Protein AF-K0SC75-F1 (afdb_monomer)

Secondary structure (DSSP, 8-state):
-PPPPPP---S--TTHHHHHTT--PPPEEEEES-HHHHHHHTTSS--SS-TTTHHHHHHHHHHHHTTSEEEEE--GGG-TTHHHHS---HHHHHHHHHHHS--HHHHHHHHHHHHHHHHHHHHHHHHHHHHHHHHH-

Solvent-accessible surface area (backbone atoms only — not comparable to full-atom values): 8507 Å² total; per-residue (Å²): 135,81,76,80,74,82,70,89,72,75,96,81,56,96,50,54,72,37,42,77,70,72,49,76,75,73,51,45,80,41,79,39,52,51,60,67,61,45,24,47,53,67,69,74,39,83,84,89,84,52,90,89,53,48,69,63,47,50,50,52,32,51,39,36,75,67,53,50,39,40,83,41,71,46,73,53,95,76,42,71,69,54,67,78,76,50,92,74,58,74,68,54,51,64,69,52,41,66,82,80,44,78,56,66,71,59,51,51,52,53,50,53,53,52,49,53,54,48,53,53,52,50,52,51,52,51,52,53,51,52,55,52,50,67,75,76,107

Organism: Thalassiosira oceanica (NCBI:txid159749)

Nearest PDB structures (foldseek):
  3aly-assembly1_A  TM=7.746E-01  e=1.307E-01  Sulfurisphaera tokodaii str. 7
  2ehg-assembly1_A  TM=7.796E-01  e=2.241E-01  Sulfurisphaera tokodaii str. 7

Structure (mmCIF, N/CA/C/O backbone):
data_AF-K0SC75-F1
#
_entry.id   AF-K0SC75-F1
#
loop_
_atom_site.group_PDB
_atom_site.id
_atom_site.type_symbol
_atom_site.label_atom_id
_atom_site.label_alt_id
_atom_site.label_comp_id
_atom_site.label_asym_id
_atom_site.label_entity_id
_atom_site.label_seq_id
_atom_site.pdbx_PDB_ins_code
_atom_site.Cartn_x
_atom_site.Cartn_y
_atom_site.Cartn_z
_atom_site.occupancy
_atom_site.B_iso_or_equiv
_atom_site.auth_seq_id
_atom_site.auth_comp_id
_atom_site.auth_asym_id
_atom_site.auth_atom_id
_atom_site.pdbx_PDB_model_num
ATOM 1 N N . LEU A 1 1 ? -30.524 31.871 -0.789 1.00 44.69 1 LEU A N 1
ATOM 2 C CA . LEU A 1 1 ? -29.794 30.981 0.143 1.00 44.69 1 LEU A CA 1
ATOM 3 C C . LEU A 1 1 ? -28.575 30.439 -0.595 1.00 44.69 1 LEU A C 1
ATOM 5 O O . LEU A 1 1 ? -28.658 29.404 -1.239 1.00 44.69 1 LEU A O 1
ATOM 9 N N . GLN A 1 2 ? -27.489 31.212 -0.611 1.00 41.38 2 GLN A N 1
ATOM 10 C CA . GLN A 1 2 ? -26.232 30.803 -1.236 1.00 41.38 2 GLN A CA 1
ATOM 11 C C . GLN A 1 2 ? -25.581 29.767 -0.312 1.00 41.38 2 GLN A C 1
ATOM 13 O O . GLN A 1 2 ? -25.395 30.050 0.872 1.00 41.38 2 GLN A O 1
ATOM 18 N N . ALA A 1 3 ? -25.279 28.571 -0.817 1.00 44.94 3 ALA A N 1
ATOM 19 C CA . ALA A 1 3 ? -24.483 27.604 -0.068 1.00 44.94 3 ALA A CA 1
ATOM 20 C C . ALA A 1 3 ? -23.133 28.247 0.309 1.00 44.94 3 ALA A C 1
ATOM 22 O O . ALA A 1 3 ? -22.559 28.957 -0.526 1.00 44.94 3 ALA A O 1
ATOM 23 N N . PRO A 1 4 ? -22.625 28.047 1.538 1.00 50.59 4 PRO A N 1
ATOM 24 C CA . PRO A 1 4 ? -21.339 28.604 1.926 1.00 50.59 4 PRO A CA 1
ATOM 25 C C . PRO A 1 4 ? -20.249 28.039 1.012 1.00 50.59 4 PRO A C 1
ATOM 27 O O . PRO A 1 4 ? -20.160 26.828 0.797 1.00 50.59 4 PRO A O 1
ATOM 30 N N . SER A 1 5 ? -19.434 28.938 0.460 1.00 53.16 5 SER A N 1
ATOM 31 C CA . SER A 1 5 ? -18.228 28.599 -0.290 1.00 53.16 5 SER A CA 1
ATOM 32 C C . SER A 1 5 ? -17.376 27.619 0.521 1.00 53.16 5 SER A C 1
ATOM 34 O O . SER A 1 5 ? -17.189 27.863 1.720 1.00 53.16 5 SER A O 1
ATOM 36 N N . PRO A 1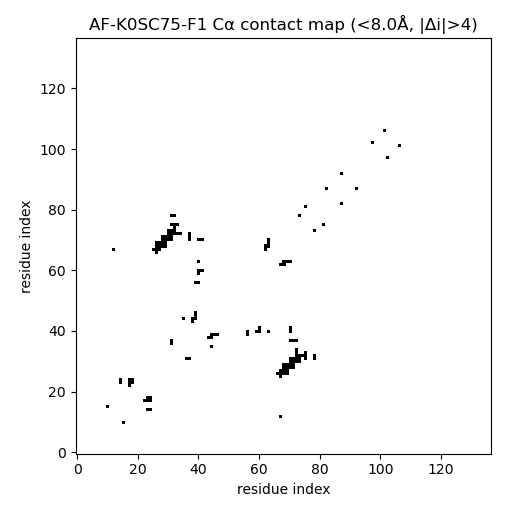 6 ? -16.839 26.544 -0.084 1.00 49.50 6 PRO A N 1
ATOM 37 C CA . PRO A 1 6 ? -15.968 25.630 0.635 1.00 49.50 6 PRO A CA 1
ATOM 38 C C . PRO A 1 6 ? -14.784 26.420 1.196 1.00 49.50 6 PRO A C 1
ATOM 40 O O . PRO A 1 6 ? -14.090 27.134 0.471 1.00 49.50 6 PRO A O 1
ATOM 43 N N . SER A 1 7 ? -14.607 26.322 2.511 1.00 51.72 7 SER A N 1
ATOM 44 C CA . SER A 1 7 ? -13.481 26.888 3.244 1.00 51.72 7 SER A CA 1
ATOM 45 C C . SER A 1 7 ? -12.152 26.467 2.601 1.00 51.72 7 SER A C 1
ATOM 47 O O . SER A 1 7 ? -12.074 25.383 2.012 1.00 51.72 7 SER A O 1
ATOM 49 N N . PRO A 1 8 ? -11.096 27.299 2.692 1.00 46.75 8 PRO A N 1
ATOM 50 C CA . PRO A 1 8 ? -9.801 26.991 2.104 1.00 46.75 8 PRO A CA 1
ATOM 51 C C . PRO A 1 8 ? -9.235 25.756 2.804 1.00 46.75 8 PRO A C 1
ATOM 53 O O . PRO A 1 8 ? -8.707 25.820 3.912 1.00 46.75 8 PRO A O 1
ATOM 56 N N . GLN A 1 9 ? -9.412 24.599 2.172 1.00 46.00 9 GLN A N 1
ATOM 57 C CA . GLN A 1 9 ? -8.918 23.336 2.688 1.00 46.00 9 GLN A CA 1
ATOM 58 C C . GLN A 1 9 ? -7.391 23.413 2.746 1.00 46.00 9 GLN A C 1
ATOM 60 O O . GLN A 1 9 ? -6.729 23.682 1.738 1.00 46.00 9 GLN A O 1
ATOM 65 N N . CYS A 1 10 ? -6.835 23.195 3.940 1.00 42.81 10 CYS A N 1
ATOM 66 C CA . CYS A 1 10 ? -5.399 23.159 4.181 1.00 42.81 10 CYS A CA 1
ATOM 67 C C . CYS A 1 10 ? -4.681 22.307 3.113 1.00 42.81 10 CYS A C 1
ATOM 69 O O . CYS A 1 10 ? -5.119 21.188 2.825 1.00 42.81 10 CYS A O 1
ATOM 71 N N . PRO A 1 11 ? -3.558 22.775 2.539 1.00 44.75 11 PRO A N 1
ATOM 72 C CA . PRO A 1 11 ? -2.829 22.064 1.497 1.00 44.75 11 PRO A CA 1
ATOM 73 C C . PRO A 1 11 ? -2.035 20.898 2.104 1.00 44.75 11 PRO A C 1
ATOM 75 O O . PRO A 1 11 ? -0.822 20.956 2.230 1.00 44.75 11 PRO A O 1
ATOM 78 N N . THR A 1 12 ? -2.701 19.822 2.513 1.00 45.88 12 THR A N 1
ATOM 79 C CA . THR A 1 12 ? -2.030 18.564 2.889 1.00 45.88 12 THR A CA 1
ATOM 80 C C . THR A 1 12 ? -2.776 17.374 2.305 1.00 45.88 12 THR A C 1
ATOM 82 O O . THR A 1 12 ? -3.240 16.474 3.012 1.00 45.88 12 THR A O 1
ATOM 85 N N . THR A 1 13 ? -2.880 17.372 0.979 1.00 50.59 13 THR A N 1
ATOM 86 C CA . THR A 1 13 ? -3.327 16.220 0.200 1.00 50.59 13 THR A CA 1
ATOM 87 C C . THR A 1 13 ? -2.162 15.794 -0.673 1.00 50.59 13 THR A C 1
ATOM 89 O O . THR A 1 13 ? -1.737 16.544 -1.548 1.00 50.59 13 THR A O 1
ATOM 92 N N . SER A 1 14 ? -1.648 14.588 -0.446 1.00 53.06 14 SER A N 1
ATOM 93 C CA . SER A 1 14 ? -0.564 13.971 -1.223 1.00 53.06 14 SER A CA 1
ATOM 94 C C . SER A 1 14 ? -0.870 13.851 -2.728 1.00 53.06 14 SER A C 1
ATOM 96 O O . SER A 1 14 ? 0.011 13.495 -3.498 1.00 53.06 14 SER A O 1
ATOM 98 N N . GLY A 1 15 ? -2.099 14.170 -3.149 1.00 59.06 15 GLY A N 1
ATOM 99 C CA . GLY A 1 15 ? -2.537 14.220 -4.541 1.00 59.06 15 GLY A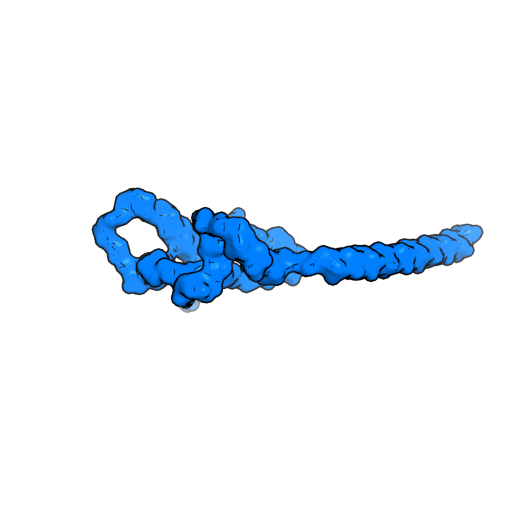 CA 1
ATOM 100 C C . GLY A 1 15 ? -2.423 15.582 -5.233 1.00 59.06 15 GLY A C 1
ATOM 101 O O . GLY A 1 15 ? -2.652 15.613 -6.433 1.00 59.06 15 GLY A O 1
ATOM 102 N N . LYS A 1 16 ? -2.058 16.688 -4.555 1.00 65.38 16 LYS A N 1
ATOM 103 C CA . LYS A 1 16 ? -1.996 18.014 -5.217 1.00 65.38 16 LYS A CA 1
ATOM 104 C C . LYS A 1 16 ? -1.020 18.043 -6.396 1.00 65.38 16 LYS A C 1
ATOM 106 O O . LYS A 1 16 ? -1.394 18.453 -7.484 1.00 65.38 16 LYS A O 1
ATOM 111 N N . ALA A 1 17 ? 0.183 17.502 -6.207 1.00 74.19 17 ALA A N 1
ATOM 112 C CA . ALA A 1 17 ? 1.175 17.414 -7.276 1.00 74.19 17 ALA A CA 1
ATOM 113 C C . ALA A 1 17 ? 0.703 16.532 -8.448 1.00 74.19 17 ALA A C 1
ATOM 115 O O . ALA A 1 17 ? 1.023 16.799 -9.596 1.00 74.19 17 ALA A O 1
ATOM 116 N N . LEU A 1 18 ? -0.073 15.477 -8.176 1.00 78.94 18 LEU A N 1
ATOM 117 C CA . LEU A 1 18 ? -0.610 14.608 -9.226 1.00 78.94 18 LEU A CA 1
ATOM 118 C C . LEU A 1 18 ? -1.789 15.258 -9.955 1.00 78.94 18 LEU A C 1
ATOM 120 O O . LEU A 1 18 ? -1.912 15.096 -11.162 1.00 78.94 18 LEU A O 1
ATOM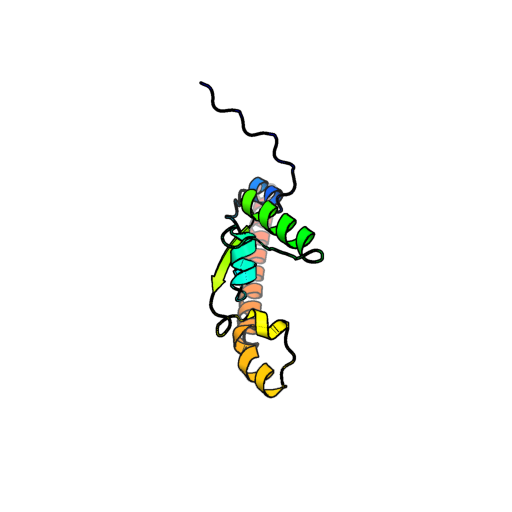 124 N N . GLU A 1 19 ? -2.622 16.022 -9.252 1.00 81.69 19 GLU A N 1
ATOM 125 C CA . GLU A 1 19 ? -3.715 16.799 -9.839 1.00 81.69 19 GLU A CA 1
ATOM 126 C C . GLU A 1 19 ? -3.185 17.907 -10.758 1.00 81.69 19 GLU A C 1
ATOM 128 O O . GLU A 1 19 ? -3.687 18.060 -11.870 1.00 81.69 19 GLU A O 1
ATOM 133 N N . GLU A 1 20 ? -2.109 18.588 -10.354 1.00 83.38 20 GLU A N 1
ATOM 134 C CA . GLU A 1 20 ? -1.378 19.553 -11.190 1.00 83.38 20 GLU A CA 1
ATOM 135 C C . GLU A 1 20 ? -0.795 18.905 -12.460 1.00 83.38 20 GLU A C 1
ATOM 137 O O . GLU A 1 20 ? -0.738 19.538 -13.511 1.00 83.38 20 GLU A O 1
ATOM 142 N N . LEU A 1 21 ? -0.429 17.620 -12.393 1.00 87.94 21 LEU A N 1
ATOM 143 C CA . LEU A 1 21 ? 0.017 16.814 -13.537 1.00 87.94 21 LEU A CA 1
ATOM 144 C C . LEU A 1 21 ? -1.143 16.168 -14.327 1.00 87.94 21 LEU A C 1
ATOM 146 O O . LEU A 1 21 ? -0.896 15.363 -15.223 1.00 87.94 21 LEU A O 1
ATOM 150 N N . GLY A 1 22 ? -2.405 16.488 -14.013 1.00 86.69 22 GLY A N 1
ATOM 151 C CA . GLY A 1 22 ? -3.589 15.961 -14.707 1.00 86.69 22 GLY A CA 1
ATOM 152 C C . GLY A 1 22 ? -4.029 14.554 -14.273 1.00 86.69 22 GLY A C 1
ATOM 153 O O . GLY A 1 22 ? -4.890 13.944 -14.907 1.00 86.69 22 GLY A O 1
ATOM 154 N N . HIS A 1 23 ? -3.477 14.024 -13.182 1.00 83.62 23 HIS A N 1
ATOM 155 C CA . HIS A 1 23 ? -3.766 12.695 -12.644 1.00 83.62 23 HIS A CA 1
ATOM 156 C C . HIS A 1 23 ? -4.541 12.776 -11.324 1.00 83.62 23 HIS A C 1
ATOM 158 O O . HIS A 1 23 ? -4.004 12.543 -10.239 1.00 83.62 23 HIS A O 1
ATOM 164 N N . LYS A 1 24 ? -5.844 13.066 -11.407 1.00 82.00 24 LYS A N 1
ATOM 165 C CA . LYS A 1 24 ? -6.727 13.079 -10.232 1.00 82.00 24 LYS A CA 1
ATOM 166 C C . LYS A 1 24 ? -6.912 11.662 -9.676 1.00 82.00 24 LYS A C 1
ATOM 168 O O . LYS A 1 24 ? -7.569 10.828 -10.298 1.00 82.00 24 LYS A O 1
ATOM 173 N N . GLN A 1 25 ? -6.345 11.384 -8.503 1.00 83.69 25 GLN A N 1
ATOM 174 C CA . GLN A 1 25 ? -6.520 10.090 -7.839 1.00 83.69 25 GLN A CA 1
ATOM 175 C C . GLN A 1 25 ? -7.808 10.056 -7.001 1.00 83.69 25 GLN A C 1
ATOM 177 O O . GLN A 1 25 ? -8.099 11.025 -6.296 1.00 83.69 25 GLN A O 1
ATOM 182 N N . PRO A 1 26 ? -8.581 8.954 -7.049 1.00 87.50 26 PRO A N 1
ATOM 183 C CA . PRO A 1 26 ? -9.699 8.749 -6.134 1.00 87.50 26 PRO A CA 1
ATOM 184 C C . PRO A 1 26 ? -9.195 8.502 -4.698 1.00 87.50 26 PRO A C 1
ATOM 186 O O . PRO A 1 26 ? -8.017 8.181 -4.514 1.00 87.50 26 PRO A O 1
ATOM 189 N N . PRO A 1 27 ? -10.078 8.581 -3.683 1.00 88.31 27 PRO A N 1
ATOM 190 C CA . PRO A 1 27 ? -9.731 8.237 -2.308 1.00 88.31 27 PRO A CA 1
ATOM 191 C C . PRO A 1 27 ? -9.112 6.839 -2.235 1.00 88.31 27 PRO A C 1
ATOM 193 O O . PRO A 1 27 ? -9.697 5.865 -2.725 1.00 88.31 27 PRO A O 1
ATOM 196 N N . THR A 1 28 ? -7.942 6.724 -1.611 1.00 90.56 28 THR A N 1
ATOM 197 C CA . THR A 1 28 ? -7.200 5.462 -1.578 1.00 90.56 28 THR A CA 1
ATOM 198 C C . THR A 1 28 ? -7.960 4.432 -0.739 1.00 90.56 28 THR A C 1
ATOM 200 O O . THR A 1 28 ? -8.224 4.686 0.443 1.00 90.56 28 THR A O 1
ATOM 203 N N . PRO A 1 29 ? -8.312 3.261 -1.297 1.00 92.69 29 PRO A N 1
ATOM 204 C CA . PRO A 1 29 ? -8.963 2.208 -0.536 1.00 92.69 29 PRO A CA 1
ATOM 205 C C . PRO A 1 29 ? -7.965 1.558 0.432 1.00 92.69 29 PRO A C 1
ATOM 207 O O . PRO A 1 29 ? -6.907 1.085 0.025 1.00 92.69 29 PRO A O 1
ATOM 210 N N . ILE A 1 30 ? -8.317 1.501 1.715 1.00 91.94 30 ILE A N 1
ATOM 211 C CA . ILE A 1 30 ? -7.572 0.793 2.760 1.00 91.94 30 ILE A CA 1
ATOM 212 C C . ILE A 1 30 ? -8.454 -0.323 3.305 1.00 91.94 30 ILE A C 1
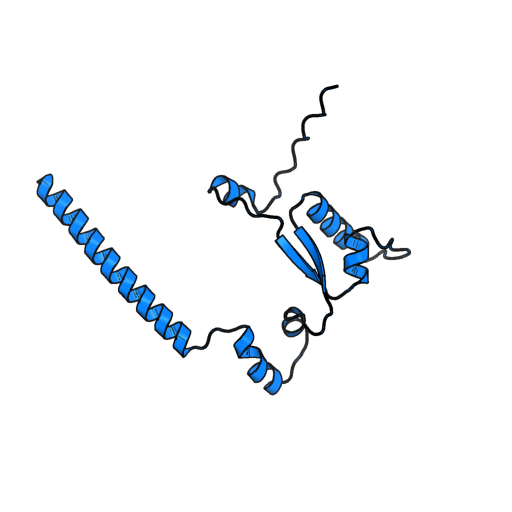ATOM 214 O O . ILE A 1 30 ? -9.609 -0.096 3.664 1.00 91.94 30 ILE A O 1
ATOM 218 N N . GLN A 1 31 ? -7.899 -1.528 3.393 1.00 92.38 31 GLN A N 1
ATOM 219 C CA . GLN A 1 31 ? -8.572 -2.684 3.973 1.00 92.38 31 GLN A CA 1
ATOM 220 C C . GLN A 1 31 ? -7.989 -3.001 5.349 1.00 92.38 31 GLN A C 1
ATOM 222 O O . GLN A 1 31 ? -6.775 -2.955 5.542 1.00 92.38 31 GLN A O 1
ATOM 227 N N . THR A 1 32 ? -8.857 -3.325 6.304 1.00 91.44 32 THR A N 1
ATOM 228 C CA . THR A 1 32 ? -8.468 -3.817 7.629 1.00 91.44 32 THR A CA 1
ATOM 229 C C . THR A 1 32 ? -9.301 -5.034 8.002 1.00 91.44 32 THR A C 1
ATOM 231 O O . THR A 1 32 ? -10.474 -5.139 7.641 1.00 91.44 32 THR A O 1
ATOM 234 N N . ASP A 1 33 ? -8.689 -5.953 8.734 1.00 91.81 33 ASP A N 1
ATOM 235 C CA . ASP A 1 33 ? -9.341 -7.127 9.302 1.00 91.81 33 ASP A CA 1
ATOM 236 C C . ASP A 1 33 ? -9.918 -6.898 10.698 1.00 91.81 33 ASP A C 1
ATOM 238 O O . ASP A 1 33 ? -10.802 -7.634 11.142 1.00 91.81 33 ASP A O 1
ATOM 242 N N . ASN A 1 34 ? -9.495 -5.829 11.365 1.00 90.00 34 ASN A N 1
ATOM 243 C CA . ASN A 1 34 ? -9.997 -5.455 12.672 1.00 90.00 34 ASN A CA 1
ATOM 244 C C . ASN A 1 34 ? -11.331 -4.701 12.540 1.00 90.00 34 ASN A C 1
ATOM 246 O O . ASN A 1 34 ? -11.373 -3.508 12.223 1.00 90.00 34 ASN A O 1
ATOM 250 N N . SER A 1 35 ? -12.432 -5.405 12.811 1.00 90.88 35 SER A N 1
ATOM 251 C CA . SER A 1 35 ? -13.796 -4.863 12.757 1.00 90.88 35 SER A CA 1
ATOM 252 C C . SER A 1 35 ? -14.006 -3.697 13.721 1.00 90.88 35 SER A C 1
ATOM 254 O O . SER A 1 35 ? -14.654 -2.716 13.361 1.00 90.88 35 SER A O 1
ATOM 256 N N . THR A 1 36 ? -13.402 -3.747 14.909 1.00 89.00 36 THR A N 1
ATOM 257 C CA . THR A 1 36 ? -13.464 -2.661 15.894 1.00 89.00 36 THR A CA 1
ATOM 258 C C . THR A 1 36 ? -12.759 -1.411 15.378 1.00 89.00 36 THR A C 1
ATOM 260 O O . THR A 1 36 ? -13.321 -0.320 15.446 1.00 89.00 36 THR A O 1
ATOM 263 N N . ALA A 1 37 ? -11.560 -1.551 14.804 1.00 88.75 37 ALA A N 1
ATOM 264 C CA . ALA A 1 37 ? -10.835 -0.421 14.220 1.00 88.75 37 ALA A CA 1
ATOM 265 C C . ALA A 1 37 ? -11.617 0.203 13.053 1.00 88.75 37 ALA A C 1
ATOM 267 O O . ALA A 1 37 ? -11.767 1.426 12.996 1.00 88.75 37 ALA A O 1
ATOM 268 N N . ALA A 1 38 ? -12.183 -0.627 12.171 1.00 92.00 38 ALA A N 1
ATOM 269 C CA . ALA A 1 38 ? -13.056 -0.161 11.098 1.00 92.00 38 ALA A CA 1
ATOM 270 C C . ALA A 1 38 ? -14.292 0.574 11.646 1.00 92.00 38 ALA A C 1
ATOM 272 O O . ALA A 1 38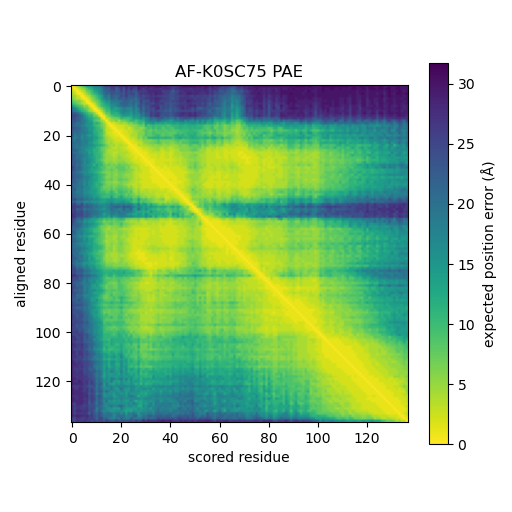 ? -14.632 1.651 11.159 1.00 92.00 38 ALA A O 1
ATOM 273 N N . GLY A 1 39 ? -14.932 0.036 12.688 1.00 90.88 39 GLY A N 1
ATOM 274 C CA . GLY A 1 39 ? -16.094 0.640 13.341 1.00 90.88 39 GLY A CA 1
ATOM 275 C C . GLY A 1 39 ? -15.787 1.985 14.001 1.00 90.88 39 GLY A C 1
ATOM 276 O O . GLY A 1 39 ? -16.579 2.919 13.872 1.00 90.88 39 GLY A O 1
ATOM 277 N N . ILE A 1 40 ? -14.623 2.124 14.641 1.00 89.00 40 ILE A N 1
ATOM 278 C CA . ILE A 1 40 ? -14.174 3.386 15.248 1.00 89.00 40 ILE A CA 1
ATOM 279 C C . ILE A 1 40 ? -13.930 4.446 14.166 1.00 89.00 40 ILE A C 1
ATOM 281 O O . ILE A 1 40 ? -14.397 5.579 14.309 1.00 89.00 40 ILE A O 1
ATOM 285 N N . ILE A 1 41 ? -13.241 4.100 13.073 1.00 90.12 41 ILE A N 1
ATOM 286 C CA . ILE A 1 41 ? -12.955 5.032 11.964 1.00 90.12 41 ILE A CA 1
ATOM 287 C C . ILE A 1 41 ? -14.241 5.413 11.213 1.00 90.12 41 ILE A C 1
ATOM 289 O O . ILE A 1 41 ? -14.389 6.546 10.755 1.00 90.12 41 ILE A O 1
ATOM 293 N N . ASN A 1 42 ? -15.196 4.486 11.109 1.00 90.06 42 ASN A N 1
ATOM 294 C CA . ASN A 1 42 ? -16.478 4.706 10.444 1.00 90.06 42 ASN A CA 1
ATOM 295 C C . ASN A 1 42 ? -17.553 5.343 11.336 1.00 90.06 42 ASN A C 1
ATOM 297 O O . ASN A 1 42 ? -18.670 5.527 10.864 1.00 90.06 42 ASN A O 1
ATOM 301 N N . ASN A 1 43 ? -17.227 5.704 12.582 1.00 87.06 43 ASN A N 1
ATOM 302 C CA . ASN A 1 43 ? -18.171 6.217 13.584 1.00 87.06 43 ASN A CA 1
ATOM 303 C C . ASN A 1 43 ? -19.369 5.281 13.848 1.00 87.06 43 ASN A C 1
ATOM 305 O O . ASN A 1 43 ? -20.406 5.719 14.333 1.00 87.06 43 ASN A O 1
ATOM 309 N N . THR A 1 44 ? -19.224 3.987 13.555 1.00 88.19 44 THR A N 1
ATOM 310 C CA . THR A 1 44 ? -20.221 2.948 13.860 1.00 88.19 44 THR A CA 1
ATOM 311 C C . THR A 1 44 ? -20.106 2.483 15.311 1.00 88.19 44 THR A C 1
ATOM 313 O O . THR A 1 44 ? -21.095 2.096 15.922 1.00 88.19 44 THR A O 1
ATOM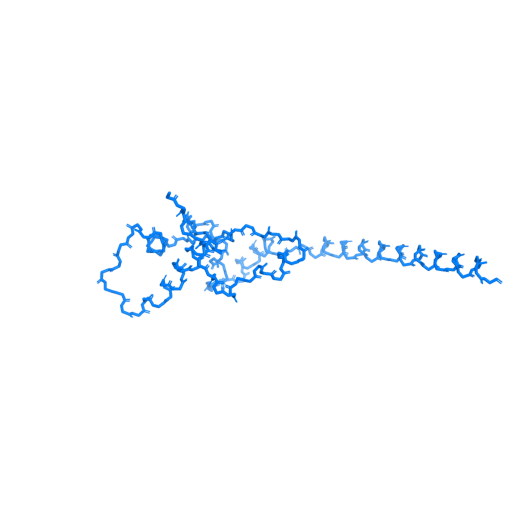 316 N N . VAL A 1 45 ? -18.893 2.531 15.872 1.00 86.62 45 VAL A N 1
ATOM 317 C CA . VAL A 1 45 ? -18.594 2.126 17.250 1.00 86.62 45 VAL A CA 1
ATOM 318 C C . VAL A 1 45 ? -17.971 3.306 17.987 1.00 86.62 45 VAL A C 1
ATOM 320 O O . VAL A 1 45 ? -16.947 3.842 17.557 1.00 86.62 45 VAL A O 1
ATOM 323 N N . GLN A 1 46 ? -18.571 3.706 19.111 1.00 82.56 46 GLN A N 1
ATOM 324 C CA . GLN A 1 46 ? -17.987 4.715 19.991 1.00 82.56 46 GLN A CA 1
ATOM 325 C C . GLN A 1 46 ? -17.013 4.062 20.986 1.00 82.56 46 GLN A C 1
ATOM 327 O O . GLN A 1 46 ? -17.411 3.159 21.725 1.00 82.56 46 GLN A O 1
ATOM 332 N N . PRO A 1 47 ? -15.739 4.489 21.034 1.00 80.12 47 PRO A N 1
ATOM 333 C CA . PRO A 1 47 ? -14.795 3.976 22.016 1.00 80.12 47 PRO A CA 1
ATOM 334 C C . PRO A 1 47 ? -15.113 4.528 23.415 1.00 80.12 47 PRO A C 1
ATOM 336 O O . PRO A 1 47 ? -15.237 5.735 23.595 1.00 80.12 47 PRO A O 1
ATOM 339 N N . LYS A 1 48 ? -15.229 3.648 24.420 1.00 77.50 48 LYS A N 1
ATOM 340 C CA . LYS A 1 48 ? -15.613 4.031 25.795 1.00 77.50 48 LYS A CA 1
ATOM 341 C C . LYS A 1 48 ? -14.424 4.441 26.6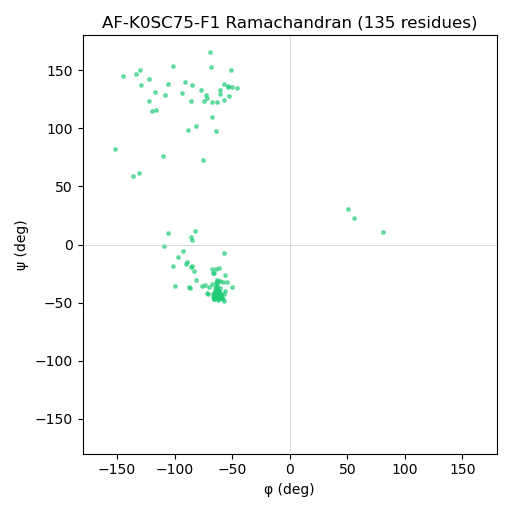79 1.00 77.50 48 LYS A C 1
ATOM 343 O O . LYS A 1 48 ? -14.565 5.339 27.498 1.00 77.50 48 LYS A O 1
ATOM 348 N N . GLN A 1 49 ? -13.261 3.796 26.530 1.00 69.00 49 GLN A N 1
ATOM 349 C CA . GLN A 1 49 ? -12.043 4.078 27.313 1.00 69.00 49 GLN A CA 1
ATOM 350 C C . GLN A 1 49 ? -10.769 3.732 26.523 1.00 69.00 49 GLN A C 1
ATOM 352 O O . GLN A 1 49 ? -10.185 2.666 26.692 1.00 69.00 49 GLN A O 1
ATOM 357 N N . THR A 1 50 ? -10.308 4.627 25.647 1.00 64.69 50 THR A N 1
ATOM 358 C CA . THR A 1 50 ? -9.106 4.385 24.824 1.00 64.69 50 THR A CA 1
ATOM 359 C C . THR A 1 50 ? -8.129 5.561 24.864 1.00 64.69 50 THR A C 1
ATOM 361 O O . THR A 1 50 ? -7.818 6.161 23.838 1.00 64.69 50 THR A O 1
ATOM 364 N N . LYS A 1 51 ? -7.605 5.878 26.057 1.00 65.06 51 LYS A N 1
ATOM 365 C CA . LYS A 1 51 ? -6.718 7.036 26.302 1.00 65.06 51 LYS A CA 1
ATOM 366 C C . LYS A 1 51 ? -5.439 7.040 25.441 1.00 65.06 51 LYS A C 1
ATOM 368 O O . LYS A 1 51 ? -4.971 8.099 25.052 1.00 65.06 51 LYS A O 1
ATOM 373 N N . ALA A 1 52 ? -4.898 5.866 25.097 1.00 63.72 52 ALA A N 1
ATOM 374 C CA . ALA A 1 52 ? -3.698 5.730 24.256 1.00 63.72 52 ALA A CA 1
ATOM 375 C C . ALA A 1 52 ? -3.986 5.647 22.741 1.00 63.72 52 ALA A C 1
ATOM 377 O O . ALA A 1 52 ? -3.083 5.776 21.917 1.00 63.72 52 ALA A O 1
ATOM 378 N N . MET A 1 53 ? -5.238 5.394 22.362 1.00 62.62 53 MET A N 1
ATOM 379 C CA . MET A 1 53 ? -5.639 5.095 20.982 1.00 62.62 53 MET A CA 1
ATOM 380 C C . MET A 1 53 ? -6.179 6.342 20.258 1.00 62.62 53 MET A C 1
ATOM 382 O O . MET A 1 53 ? -6.322 6.343 19.036 1.00 62.62 53 MET A O 1
ATOM 386 N N . ASP A 1 54 ? -6.422 7.418 21.008 1.00 68.19 54 ASP A N 1
ATOM 387 C CA . ASP A 1 54 ? -7.255 8.535 20.580 1.00 68.19 54 ASP A CA 1
ATOM 388 C C . ASP A 1 54 ? -6.668 9.329 19.403 1.00 68.19 54 ASP A C 1
ATOM 390 O O . ASP A 1 54 ? -7.336 9.541 18.392 1.00 68.19 54 ASP A O 1
ATOM 394 N N . MET A 1 55 ? -5.381 9.687 19.456 1.00 81.38 55 MET A N 1
ATOM 395 C CA . MET A 1 55 ? -4.763 10.543 18.431 1.00 81.38 55 MET A CA 1
ATOM 396 C C . MET A 1 55 ? -4.708 9.894 17.042 1.00 81.38 55 MET A C 1
ATOM 398 O O . MET A 1 55 ? -4.903 10.563 16.026 1.00 81.38 55 MET A O 1
ATOM 402 N N . ARG A 1 56 ? -4.458 8.580 16.977 1.00 84.50 56 ARG A N 1
ATOM 403 C CA . ARG A 1 56 ? -4.320 7.863 15.697 1.00 84.50 56 ARG A CA 1
ATOM 404 C C . ARG A 1 56 ? -5.669 7.725 15.002 1.00 84.50 56 ARG A C 1
ATOM 406 O O . ARG A 1 56 ? -5.758 7.943 13.797 1.00 84.50 56 ARG A O 1
ATOM 413 N N . PHE A 1 57 ? -6.724 7.410 15.753 1.00 83.81 57 PHE A N 1
ATOM 414 C CA . PHE A 1 57 ? -8.069 7.318 15.190 1.00 83.81 57 PHE A CA 1
ATOM 415 C C . PHE A 1 57 ? -8.629 8.676 14.789 1.00 83.81 57 PHE A C 1
ATOM 417 O O . PHE A 1 57 ? -9.265 8.760 13.742 1.00 83.81 57 PHE A O 1
ATOM 424 N N . HIS A 1 58 ? -8.349 9.737 15.549 1.00 86.00 58 HIS A N 1
ATOM 425 C CA . HIS A 1 58 ? -8.701 11.097 15.143 1.00 86.00 58 HIS A CA 1
ATOM 426 C C . HIS A 1 58 ? -8.046 11.483 13.814 1.00 86.00 58 HIS A C 1
ATOM 428 O O . HIS A 1 58 ? -8.740 11.938 12.909 1.00 86.00 58 HIS A O 1
ATOM 434 N N . TRP A 1 59 ? -6.749 11.205 13.640 1.00 89.50 59 TRP A N 1
ATOM 435 C CA . TRP A 1 59 ? -6.074 11.431 12.360 1.00 89.50 59 TRP A CA 1
ATOM 436 C C . TRP A 1 59 ? -6.693 10.603 11.225 1.00 89.50 59 TRP A C 1
ATOM 438 O O . TRP A 1 59 ? -6.962 11.139 10.156 1.00 89.50 59 TRP A O 1
ATOM 448 N N . LEU A 1 60 ? -6.974 9.312 11.445 1.00 90.25 60 LEU A N 1
ATOM 449 C CA . LEU A 1 60 ? -7.592 8.453 10.423 1.00 90.25 60 LEU A CA 1
ATOM 450 C C . LEU A 1 60 ? -8.999 8.931 10.035 1.00 90.25 60 LEU A C 1
ATOM 452 O O . LEU A 1 60 ? -9.339 8.932 8.851 1.00 90.25 60 LEU A O 1
ATOM 456 N N . ARG A 1 61 ? -9.800 9.376 11.009 1.00 88.81 61 ARG A N 1
ATOM 457 C CA . ARG A 1 61 ? -11.123 9.974 10.775 1.00 88.81 61 ARG A CA 1
ATOM 458 C C . ARG A 1 61 ? -11.025 11.261 9.971 1.00 88.81 61 ARG A C 1
ATOM 460 O O . ARG A 1 61 ? -11.788 11.439 9.032 1.00 88.81 61 ARG A O 1
ATOM 467 N N . ASP A 1 62 ? -10.072 12.121 10.300 1.00 90.06 62 ASP A N 1
ATOM 468 C CA . ASP A 1 62 ? -9.834 13.375 9.589 1.00 90.06 62 ASP A CA 1
ATOM 469 C C . ASP A 1 62 ? -9.393 13.119 8.132 1.00 90.06 62 ASP A C 1
ATOM 471 O O . ASP A 1 62 ? -9.920 13.714 7.195 1.00 90.06 62 ASP A O 1
ATOM 475 N N . ARG A 1 63 ? -8.526 12.124 7.891 1.00 90.19 63 ARG A N 1
ATOM 476 C CA . ARG A 1 63 ? -8.157 11.694 6.526 1.00 90.19 63 ARG A CA 1
ATOM 477 C C . ARG A 1 63 ? -9.331 11.111 5.742 1.00 90.19 63 ARG A C 1
ATOM 479 O O . ARG A 1 63 ? -9.405 11.316 4.530 1.00 90.19 63 ARG A O 1
ATOM 486 N N . LYS A 1 64 ? -10.235 10.398 6.418 1.00 88.88 64 LYS A N 1
ATOM 487 C CA . LYS A 1 64 ? -11.489 9.924 5.825 1.00 88.88 64 LYS A CA 1
ATOM 488 C C . LYS A 1 64 ? -12.419 11.092 5.485 1.00 88.88 64 LYS A C 1
ATOM 490 O O . LYS A 1 64 ? -12.968 11.112 4.395 1.00 88.88 64 LYS A O 1
ATOM 495 N N . LEU A 1 65 ? -12.581 12.053 6.395 1.00 88.69 65 LEU A N 1
ATOM 496 C CA . LEU A 1 65 ? -13.446 13.223 6.211 1.00 88.69 65 LEU A CA 1
ATOM 497 C C . LEU A 1 65 ? -12.964 14.120 5.065 1.00 88.69 65 LEU A C 1
ATOM 499 O O . LEU A 1 65 ? -13.770 14.727 4.372 1.00 88.69 65 LEU A O 1
ATOM 503 N N . ARG A 1 66 ? -11.648 14.169 4.850 1.00 88.81 66 ARG A N 1
ATOM 504 C CA . ARG A 1 66 ? -11.013 14.865 3.725 1.00 88.81 66 ARG A CA 1
ATOM 505 C C . ARG A 1 66 ? -10.999 14.055 2.422 1.00 88.81 66 ARG A C 1
ATOM 507 O O . ARG A 1 66 ? -10.256 14.417 1.515 1.00 88.81 66 ARG A O 1
ATOM 514 N N . ASP A 1 67 ? -11.745 12.949 2.348 1.00 85.81 67 ASP A N 1
ATOM 515 C CA . ASP A 1 67 ? -11.829 12.045 1.189 1.00 85.81 67 ASP A CA 1
ATOM 516 C C . ASP A 1 67 ? -10.460 11.594 0.649 1.00 85.81 67 ASP A C 1
ATOM 518 O O . ASP A 1 67 ? -10.281 11.311 -0.533 1.00 85.81 67 ASP A O 1
ATOM 522 N N . GLN A 1 68 ? -9.453 11.495 1.519 1.00 86.94 68 GLN A N 1
ATOM 523 C CA . GLN A 1 68 ? -8.128 11.016 1.119 1.00 86.94 68 GLN A CA 1
ATOM 524 C C . GLN A 1 68 ? -8.061 9.492 1.185 1.00 86.94 68 GLN A C 1
ATOM 526 O O . GLN A 1 68 ? -7.425 8.857 0.344 1.00 86.94 68 GLN A O 1
ATOM 531 N N . LEU A 1 69 ? -8.717 8.905 2.190 1.00 91.19 69 LEU A N 1
ATOM 532 C CA . LEU A 1 69 ? -8.675 7.478 2.494 1.00 91.19 69 LEU A CA 1
ATOM 533 C C . LEU A 1 69 ? -10.089 6.917 2.649 1.00 91.19 69 LEU A C 1
ATOM 535 O O . LEU A 1 69 ? -10.928 7.506 3.333 1.00 91.19 69 LEU A O 1
ATOM 539 N N . ARG A 1 70 ? -10.336 5.732 2.083 1.00 91.69 70 ARG A N 1
ATOM 540 C CA . ARG A 1 70 ? -11.601 5.004 2.227 1.00 91.69 70 ARG A CA 1
ATOM 541 C C . ARG A 1 70 ? -11.369 3.652 2.885 1.00 91.69 70 ARG A C 1
ATOM 543 O O . ARG A 1 70 ? -10.731 2.780 2.310 1.00 91.69 70 ARG A O 1
ATOM 550 N N . PHE A 1 71 ? -11.909 3.478 4.086 1.00 92.81 71 PHE A N 1
ATOM 551 C CA . PHE A 1 71 ? -11.677 2.291 4.906 1.00 92.81 71 PHE A CA 1
ATOM 552 C C . PHE A 1 71 ? -12.754 1.227 4.689 1.00 92.81 71 PHE A C 1
ATOM 554 O O . PHE A 1 71 ? -13.948 1.513 4.795 1.00 92.81 71 PHE A O 1
ATOM 561 N N . TYR A 1 72 ? -12.320 -0.007 4.450 1.00 92.12 72 TYR A N 1
ATOM 562 C CA . TYR A 1 72 ? -13.168 -1.187 4.321 1.00 92.12 72 TYR A CA 1
ATOM 563 C C . TYR A 1 72 ? -12.760 -2.244 5.335 1.00 92.12 72 TYR A C 1
ATOM 565 O O . TYR A 1 72 ? -11.572 -2.458 5.584 1.00 92.12 72 TYR A O 1
ATOM 573 N N . TRP A 1 73 ? -13.753 -2.939 5.874 1.00 93.56 73 TRP A N 1
ATOM 574 C CA . TRP A 1 73 ? -13.511 -4.144 6.648 1.00 93.56 73 TRP A CA 1
ATOM 575 C C . TRP A 1 73 ? -13.549 -5.376 5.740 1.00 93.56 73 TRP A C 1
ATOM 577 O O . TRP A 1 73 ? -14.402 -5.470 4.855 1.00 93.56 73 TRP A O 1
ATOM 587 N N . ARG A 1 74 ? -12.638 -6.322 5.969 1.00 91.00 74 ARG A N 1
ATOM 588 C CA . ARG A 1 74 ? -12.623 -7.629 5.304 1.00 91.00 74 ARG A CA 1
ATOM 589 C C . ARG A 1 74 ? -12.135 -8.702 6.282 1.00 91.00 74 ARG A C 1
ATOM 591 O O . ARG A 1 74 ? -11.226 -8.415 7.044 1.00 91.00 74 ARG A O 1
ATOM 598 N N . PRO A 1 75 ? -12.641 -9.944 6.240 1.00 89.44 75 PRO A N 1
ATOM 599 C CA . PRO A 1 75 ? -12.090 -11.036 7.045 1.00 89.44 75 PRO A CA 1
ATOM 600 C C . PRO A 1 75 ? -10.571 -11.229 6.858 1.00 89.44 75 PRO A C 1
ATOM 602 O O . PRO A 1 75 ? -10.072 -11.236 5.729 1.00 89.44 75 PRO A O 1
ATOM 605 N N . GLY A 1 76 ? -9.850 -11.426 7.968 1.00 84.19 76 GLY A N 1
ATOM 606 C CA . GLY A 1 76 ? -8.380 -11.459 8.010 1.00 84.19 76 GLY A CA 1
ATOM 607 C C . GLY A 1 76 ? -7.716 -12.644 7.310 1.00 84.19 76 GLY A C 1
ATOM 608 O O . GLY A 1 76 ? -6.579 -12.521 6.872 1.00 84.19 76 GLY A O 1
ATOM 609 N N . THR A 1 77 ? -8.425 -13.757 7.097 1.00 83.19 77 THR A N 1
ATOM 610 C CA . THR A 1 77 ? -7.891 -14.945 6.396 1.00 83.19 77 THR A CA 1
ATOM 611 C C . THR A 1 77 ? -7.374 -14.628 4.992 1.00 83.19 77 THR A C 1
ATOM 613 O O . THR A 1 77 ? -6.502 -15.318 4.476 1.00 83.19 77 THR A O 1
ATOM 616 N N . LEU A 1 78 ? -7.910 -13.579 4.368 1.00 80.62 78 LEU A N 1
ATOM 617 C CA . LEU A 1 78 ? -7.551 -13.159 3.016 1.00 80.62 78 LEU A CA 1
ATOM 618 C C . LEU A 1 78 ? -6.671 -11.896 3.012 1.00 80.62 78 LEU A C 1
ATOM 620 O O . LEU A 1 78 ? -6.484 -11.278 1.961 1.00 80.62 78 LEU A O 1
ATOM 624 N N . ASN A 1 79 ? -6.185 -11.463 4.177 1.00 88.19 79 ASN A N 1
ATOM 625 C CA . ASN A 1 79 ? -5.383 -10.258 4.315 1.00 88.19 79 ASN A CA 1
ATOM 626 C C . ASN A 1 79 ? -3.894 -10.567 4.117 1.00 88.19 79 ASN A C 1
ATOM 628 O O . ASN A 1 79 ? -3.191 -10.959 5.044 1.00 88.19 79 ASN A O 1
ATOM 632 N N . TYR A 1 80 ? -3.391 -10.313 2.911 1.00 87.62 80 TYR A N 1
ATOM 633 C CA . TYR A 1 80 ? -1.971 -10.470 2.593 1.00 87.62 80 TYR A CA 1
ATOM 634 C C . TYR A 1 80 ? -1.047 -9.559 3.417 1.00 87.62 80 TYR A C 1
ATOM 636 O O . TYR A 1 80 ? 0.141 -9.852 3.533 1.00 87.62 80 TYR A O 1
ATOM 644 N N . ALA A 1 81 ? -1.557 -8.473 4.013 1.00 88.81 81 ALA A N 1
ATOM 645 C CA . ALA A 1 81 ? -0.742 -7.591 4.850 1.00 88.81 81 ALA A CA 1
ATOM 646 C C . ALA A 1 81 ? -0.261 -8.278 6.139 1.00 88.81 81 ALA A C 1
ATOM 648 O O . ALA A 1 81 ? 0.779 -7.904 6.677 1.00 88.81 81 ALA A O 1
ATOM 649 N N . ASP A 1 82 ? -0.980 -9.305 6.596 1.00 88.31 82 ASP A N 1
ATOM 650 C CA . ASP A 1 82 ? -0.640 -10.087 7.786 1.00 88.31 82 ASP A CA 1
ATOM 651 C C . ASP A 1 82 ? 0.697 -10.829 7.636 1.00 88.31 82 ASP A C 1
ATOM 653 O O . ASP A 1 82 ? 1.454 -10.983 8.593 1.00 88.31 82 ASP A O 1
ATOM 657 N N . TYR A 1 83 ? 1.040 -11.206 6.401 1.00 90.56 83 TYR A N 1
ATOM 658 C CA . TYR A 1 83 ? 2.308 -11.864 6.102 1.00 90.56 83 TYR A CA 1
ATOM 659 C C . TYR A 1 83 ? 3.528 -10.985 6.426 1.00 90.56 83 TYR A C 1
ATOM 661 O O . TYR A 1 83 ? 4.595 -11.486 6.771 1.00 90.56 83 TYR A O 1
ATOM 669 N N . 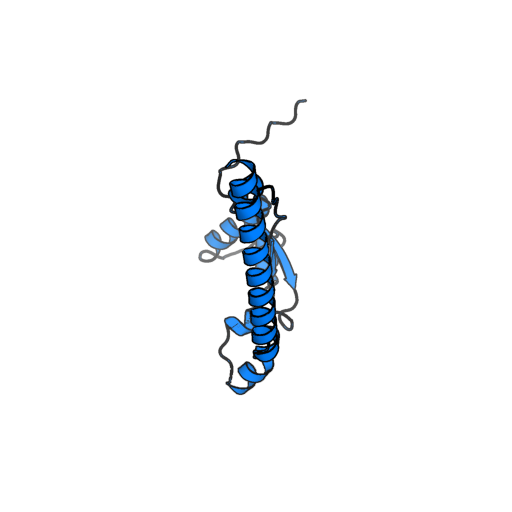MET A 1 84 ? 3.390 -9.661 6.308 1.00 89.06 84 MET A N 1
ATOM 670 C CA . MET A 1 84 ? 4.499 -8.726 6.533 1.00 89.06 84 MET A CA 1
ATOM 671 C C . MET A 1 84 ? 4.680 -8.366 8.011 1.00 89.06 84 MET A C 1
ATOM 673 O O . MET A 1 84 ? 5.732 -7.852 8.387 1.00 89.06 84 MET A O 1
ATOM 677 N N . THR A 1 85 ? 3.664 -8.592 8.845 1.00 90.06 85 THR A N 1
ATOM 678 C CA . THR A 1 85 ? 3.667 -8.204 10.264 1.00 90.06 85 THR A CA 1
ATOM 679 C C . THR A 1 85 ? 3.964 -9.371 11.200 1.00 90.06 85 THR A C 1
ATOM 681 O O . THR A 1 85 ? 4.350 -9.141 12.348 1.00 90.06 85 THR A O 1
ATOM 684 N N . LYS A 1 86 ? 3.807 -10.614 10.733 1.00 89.12 86 LYS A N 1
ATOM 685 C CA . LYS A 1 86 ? 4.034 -11.825 11.524 1.00 89.12 86 LYS A CA 1
ATOM 686 C C . LYS A 1 86 ? 5.375 -12.481 11.218 1.00 89.12 86 LYS A C 1
ATOM 688 O O . LYS A 1 86 ? 5.933 -12.382 10.129 1.00 89.12 86 LYS A O 1
ATOM 693 N N . HIS A 1 87 ? 5.887 -13.199 12.214 1.00 92.62 87 HIS A N 1
ATOM 694 C CA . HIS A 1 87 ? 7.003 -14.110 12.009 1.00 92.62 87 HIS A CA 1
ATOM 695 C C . HIS A 1 87 ? 6.505 -15.393 11.336 1.00 92.62 87 HIS A C 1
ATOM 697 O O . HIS A 1 87 ? 5.518 -15.986 11.775 1.00 92.62 87 HIS A O 1
ATOM 703 N N . HIS A 1 88 ? 7.210 -15.842 10.298 1.00 91.94 88 HIS A N 1
ATOM 704 C CA . HIS A 1 88 ? 6.860 -17.040 9.547 1.00 91.94 88 HIS A CA 1
ATOM 705 C C . HIS A 1 88 ? 8.062 -17.970 9.383 1.00 91.94 88 HIS A C 1
ATOM 707 O O . HIS A 1 88 ? 9.210 -17.541 9.306 1.00 91.94 88 HIS A O 1
ATOM 713 N N . ALA A 1 89 ? 7.786 -19.270 9.289 1.00 95.94 89 ALA A N 1
ATOM 714 C CA . ALA A 1 89 ? 8.815 -20.255 8.991 1.00 95.94 89 ALA A CA 1
ATOM 715 C C . ALA A 1 89 ? 9.333 -20.103 7.541 1.00 95.94 89 ALA A C 1
ATOM 717 O O . ALA A 1 89 ? 8.568 -19.718 6.648 1.00 95.94 89 ALA A O 1
ATOM 718 N N . PRO A 1 90 ? 10.589 -20.500 7.247 1.00 95.69 90 PRO A N 1
ATOM 719 C CA . PRO A 1 90 ? 11.153 -20.441 5.894 1.00 95.69 90 PRO A CA 1
ATOM 720 C C . PRO A 1 90 ? 10.321 -21.161 4.824 1.00 95.69 90 PRO A C 1
ATOM 722 O O . PRO A 1 90 ? 10.291 -20.735 3.671 1.00 95.69 90 PRO A O 1
ATOM 725 N N . THR A 1 91 ? 9.632 -22.242 5.191 1.00 96.31 91 THR A N 1
ATOM 726 C CA . THR A 1 91 ? 8.719 -22.977 4.304 1.00 96.31 91 THR A CA 1
ATOM 727 C C . THR A 1 91 ? 7.532 -22.118 3.873 1.00 96.31 91 THR A C 1
ATOM 729 O O . THR A 1 91 ? 7.218 -22.059 2.687 1.00 96.31 91 THR A O 1
ATOM 732 N N . HIS A 1 92 ? 6.928 -21.380 4.804 1.00 93.75 92 HIS A N 1
ATOM 733 C CA . HIS A 1 92 ? 5.823 -20.470 4.513 1.00 93.75 92 HIS A CA 1
ATOM 734 C C . HIS A 1 92 ? 6.263 -19.328 3.588 1.00 93.75 92 HIS A C 1
ATOM 736 O O . HIS A 1 92 ? 5.585 -19.042 2.603 1.00 93.75 92 HIS A O 1
ATOM 742 N N . HIS A 1 93 ? 7.447 -18.750 3.826 1.00 93.75 93 HIS A N 1
ATOM 743 C CA . HIS A 1 93 ? 8.013 -17.735 2.935 1.00 93.75 93 HIS A CA 1
ATOM 744 C C . HIS A 1 93 ? 8.173 -18.241 1.499 1.00 93.75 93 HIS A C 1
ATOM 746 O O . HIS A 1 93 ? 7.835 -17.525 0.561 1.00 93.75 93 HIS A O 1
ATOM 752 N N . ARG A 1 94 ? 8.650 -19.478 1.301 1.00 93.00 94 ARG A N 1
ATOM 753 C CA . ARG A 1 94 ? 8.796 -20.066 -0.044 1.00 93.00 94 ARG A CA 1
ATOM 754 C C . ARG A 1 94 ? 7.454 -20.209 -0.760 1.00 93.00 94 ARG A C 1
ATOM 756 O O . ARG A 1 94 ? 7.393 -19.919 -1.950 1.00 93.00 94 ARG A O 1
ATOM 763 N N . ASN A 1 95 ? 6.407 -20.596 -0.035 1.00 92.12 95 ASN A N 1
ATOM 764 C CA . ASN A 1 95 ? 5.073 -20.798 -0.600 1.00 92.12 95 ASN A CA 1
ATOM 765 C C . ASN A 1 95 ? 4.402 -19.471 -0.986 1.00 92.12 95 ASN A C 1
ATOM 767 O O . ASN A 1 95 ? 3.822 -19.371 -2.060 1.00 92.12 95 ASN A O 1
ATOM 771 N N . VAL A 1 96 ? 4.515 -18.441 -0.142 1.00 92.25 96 VAL A N 1
ATOM 772 C CA . VAL A 1 96 ? 3.827 -17.154 -0.352 1.00 92.25 96 VAL A CA 1
ATOM 773 C C . VAL A 1 96 ? 4.620 -16.201 -1.256 1.00 92.25 96 VAL A C 1
ATOM 775 O O . VAL A 1 96 ? 4.057 -15.290 -1.857 1.00 92.25 96 VAL A O 1
ATOM 778 N N . ARG A 1 97 ? 5.932 -16.412 -1.424 1.00 90.50 97 ARG A N 1
ATOM 779 C CA . ARG A 1 97 ? 6.802 -15.547 -2.241 1.00 90.50 97 ARG A CA 1
ATOM 780 C C . ARG A 1 97 ? 6.252 -15.266 -3.643 1.00 90.50 97 ARG A C 1
ATOM 782 O O . ARG A 1 97 ? 6.450 -14.157 -4.134 1.00 90.50 97 ARG A O 1
ATOM 789 N N . GLY A 1 98 ? 5.599 -16.247 -4.269 1.00 91.12 98 GLY A N 1
ATOM 790 C CA . GLY A 1 98 ? 5.027 -16.115 -5.612 1.00 91.12 98 GLY A CA 1
ATOM 791 C C . GLY A 1 98 ? 3.878 -15.107 -5.717 1.00 91.12 98 GLY A C 1
ATOM 792 O O . GLY A 1 98 ? 3.681 -14.550 -6.790 1.00 91.12 98 GLY A O 1
ATOM 793 N N . GLU A 1 99 ? 3.176 -14.827 -4.616 1.00 91.19 99 GLU A N 1
ATOM 794 C CA . GLU A 1 99 ? 2.081 -13.846 -4.568 1.00 91.19 99 GLU A CA 1
ATOM 795 C C . GLU A 1 99 ? 2.604 -12.403 -4.612 1.00 91.19 99 GLU A C 1
ATOM 797 O O . GLU A 1 99 ? 1.990 -11.517 -5.200 1.00 91.19 99 GLU A O 1
ATOM 802 N N . PHE A 1 100 ? 3.763 -12.156 -3.994 1.00 90.00 100 PHE A N 1
ATOM 803 C CA . PHE A 1 100 ? 4.323 -10.808 -3.861 1.00 90.00 100 PHE A CA 1
ATOM 804 C C . PHE A 1 100 ? 5.405 -10.490 -4.888 1.00 90.00 100 PHE A C 1
ATOM 806 O O . PHE A 1 100 ? 5.540 -9.343 -5.315 1.00 90.00 100 PHE A O 1
ATOM 813 N N . LEU A 1 101 ? 6.230 -11.476 -5.249 1.00 90.81 101 LEU A N 1
ATOM 814 C CA . LEU A 1 101 ? 7.378 -11.266 -6.121 1.00 90.81 101 LEU A CA 1
ATOM 815 C C . LEU A 1 101 ? 7.130 -11.875 -7.493 1.00 90.81 101 LEU A C 1
ATOM 817 O O . LEU A 1 101 ? 6.865 -13.067 -7.630 1.00 90.81 101 LEU A O 1
ATOM 821 N N . THR A 1 102 ? 7.338 -11.065 -8.529 1.00 92.12 102 THR A N 1
ATOM 822 C CA . THR A 1 102 ? 7.332 -11.548 -9.908 1.00 92.12 102 THR A CA 1
ATOM 823 C C . THR A 1 102 ? 8.424 -12.609 -10.105 1.00 92.12 102 THR A C 1
ATOM 825 O O . THR A 1 102 ? 9.578 -12.371 -9.723 1.00 92.12 102 THR A O 1
ATOM 828 N N . PRO A 1 103 ? 8.119 -13.758 -10.742 1.00 91.19 103 PRO A N 1
ATOM 829 C CA . PRO A 1 103 ? 9.116 -14.776 -11.049 1.00 91.19 103 PRO A CA 1
ATOM 830 C C . PRO A 1 103 ? 10.310 -14.203 -11.818 1.00 91.19 103 PRO A C 1
ATOM 832 O O . PRO A 1 103 ? 10.149 -13.465 -12.794 1.00 91.19 103 PRO A O 1
ATOM 835 N N . GLN A 1 104 ? 11.525 -14.593 -11.425 1.00 90.19 104 GLN A N 1
ATOM 836 C CA . GLN A 1 104 ? 12.762 -14.031 -11.980 1.00 90.19 104 GLN A CA 1
ATOM 837 C C . GLN A 1 104 ? 12.841 -14.168 -13.507 1.00 90.19 104 GLN A C 1
ATOM 839 O O . GLN A 1 104 ? 13.240 -13.225 -14.185 1.00 90.19 104 GLN A O 1
ATOM 844 N N . LYS A 1 105 ? 12.401 -15.304 -14.061 1.00 93.19 105 LYS A N 1
ATOM 845 C CA . LYS A 1 105 ? 12.362 -15.539 -15.512 1.00 93.19 105 LYS A CA 1
ATOM 846 C C . LYS A 1 105 ? 11.516 -14.491 -16.243 1.00 93.19 105 LYS A C 1
ATOM 848 O O . LYS A 1 105 ? 11.960 -13.933 -17.242 1.00 93.19 105 LYS A O 1
ATOM 853 N N . GLN A 1 106 ? 10.321 -14.199 -15.727 1.00 94.19 106 GLN A N 1
ATOM 854 C CA . GLN A 1 106 ? 9.427 -13.197 -16.312 1.00 94.19 106 GLN A CA 1
ATOM 855 C C . GLN A 1 106 ? 10.023 -11.796 -16.185 1.00 94.19 106 GLN A C 1
ATOM 857 O O . GLN A 1 106 ? 10.036 -11.031 -17.145 1.00 94.19 106 GLN A O 1
ATOM 862 N N . LEU A 1 107 ? 10.590 -11.480 -15.024 1.00 93.75 107 LEU A N 1
ATOM 863 C CA . LEU A 1 107 ? 11.215 -10.189 -14.768 1.00 93.75 107 LEU A CA 1
ATOM 864 C C . LEU A 1 107 ? 12.427 -9.936 -15.684 1.00 93.75 107 LEU A C 1
ATOM 866 O O . LEU A 1 107 ? 12.579 -8.829 -16.203 1.00 93.75 107 LEU A O 1
ATOM 870 N N . LEU A 1 108 ? 13.255 -10.952 -15.944 1.00 96.00 108 LEU A N 1
ATOM 871 C CA . LEU A 1 108 ? 14.363 -10.867 -16.902 1.00 96.00 108 LEU A CA 1
ATOM 872 C C . LEU A 1 108 ? 13.864 -10.672 -18.338 1.00 96.00 108 LEU A C 1
ATOM 874 O O . LEU A 1 108 ? 14.366 -9.791 -19.036 1.00 96.00 108 LEU A O 1
ATOM 878 N N . ALA A 1 109 ? 12.840 -11.421 -18.756 1.00 96.19 109 ALA A N 1
ATOM 879 C CA . ALA A 1 109 ? 12.239 -11.269 -20.081 1.00 96.19 109 ALA A CA 1
ATOM 880 C C . ALA A 1 109 ? 11.661 -9.856 -20.291 1.00 96.19 109 ALA A C 1
ATOM 882 O O . ALA A 1 109 ? 11.929 -9.215 -21.307 1.00 96.19 109 ALA A O 1
ATOM 883 N N . LEU A 1 110 ? 10.938 -9.325 -19.298 1.00 95.44 110 LEU A N 1
ATOM 884 C CA . LEU A 1 110 ? 10.388 -7.966 -19.336 1.00 95.44 110 LEU A CA 1
ATOM 885 C C . LEU A 1 110 ? 11.487 -6.898 -19.402 1.00 95.44 110 LEU A C 1
ATOM 887 O O . LEU A 1 110 ? 11.346 -5.909 -20.124 1.00 95.44 110 LEU A O 1
ATOM 891 N N . ARG A 1 111 ? 12.599 -7.091 -18.682 1.00 95.81 111 ARG A N 1
ATOM 892 C CA . ARG A 1 111 ? 13.755 -6.182 -18.740 1.00 95.81 111 ARG A CA 1
ATOM 893 C C . ARG A 1 111 ? 14.424 -6.198 -20.111 1.00 95.81 111 ARG A C 1
ATOM 895 O O . ARG A 1 111 ? 14.678 -5.122 -20.649 1.00 95.81 111 ARG A O 1
ATOM 902 N N . ALA A 1 112 ? 14.654 -7.376 -20.688 1.00 95.94 112 ALA A N 1
ATOM 903 C CA . ALA A 1 112 ? 15.216 -7.507 -22.031 1.00 95.94 112 ALA A CA 1
ATOM 904 C C . ALA A 1 112 ? 14.317 -6.832 -23.081 1.00 95.94 112 ALA A C 1
ATOM 906 O O . ALA A 1 112 ? 14.789 -6.011 -23.867 1.00 95.94 112 ALA A O 1
ATOM 907 N N . ALA A 1 113 ? 13.004 -7.077 -23.024 1.00 95.56 113 ALA A N 1
ATOM 908 C CA . ALA A 1 113 ? 12.039 -6.432 -23.912 1.00 95.56 113 ALA A CA 1
ATOM 909 C C . ALA A 1 113 ? 12.023 -4.899 -23.752 1.00 95.56 113 ALA A C 1
ATOM 911 O O . ALA A 1 113 ? 11.957 -4.168 -24.741 1.00 95.56 113 ALA A O 1
ATOM 912 N N . LYS A 1 114 ? 12.117 -4.387 -22.517 1.00 96.12 114 LYS A N 1
ATOM 913 C CA . LYS A 1 114 ? 12.190 -2.941 -22.250 1.00 96.12 114 LYS A CA 1
ATOM 914 C C . LYS A 1 114 ? 13.468 -2.318 -22.817 1.00 96.12 114 LYS A C 1
ATOM 916 O O . LYS A 1 114 ? 13.403 -1.214 -23.354 1.00 96.12 114 LYS A O 1
ATOM 921 N N . LEU A 1 115 ? 14.607 -3.005 -22.711 1.00 96.12 115 LEU A N 1
ATOM 922 C CA . LEU A 1 115 ? 15.879 -2.555 -23.284 1.00 96.12 115 LEU A CA 1
ATOM 923 C C . LEU A 1 115 ? 15.814 -2.498 -24.813 1.00 96.12 115 LEU A C 1
ATOM 925 O O . LEU A 1 115 ? 16.166 -1.469 -25.380 1.00 96.12 115 LEU A O 1
ATOM 929 N N . ALA A 1 116 ? 15.279 -3.537 -25.457 1.00 95.06 116 ALA A N 1
ATOM 930 C CA . ALA A 1 116 ? 15.104 -3.568 -26.909 1.00 95.06 116 ALA A CA 1
ATOM 931 C C . ALA A 1 116 ? 14.177 -2.446 -27.416 1.00 95.06 116 ALA A C 1
ATOM 933 O O . ALA A 1 116 ? 14.488 -1.764 -28.387 1.00 95.06 116 ALA A O 1
ATOM 934 N N . LYS A 1 117 ? 13.059 -2.179 -26.725 1.00 95.44 117 LYS A N 1
ATOM 935 C CA . LYS A 1 117 ? 12.182 -1.045 -27.076 1.00 95.44 117 LYS A CA 1
ATOM 936 C C . LYS A 1 117 ? 12.899 0.299 -26.951 1.00 95.44 117 LYS A C 1
ATOM 938 O O . LYS A 1 117 ? 12.727 1.165 -27.803 1.00 95.44 117 LYS A O 1
ATOM 943 N N . ARG A 1 118 ? 13.706 0.477 -25.897 1.00 94.94 118 ARG A N 1
ATOM 944 C CA . ARG A 1 118 ? 14.485 1.706 -25.701 1.00 94.94 118 ARG A CA 1
ATOM 945 C C . ARG A 1 118 ? 15.544 1.880 -26.783 1.00 94.94 118 ARG A C 1
ATOM 947 O O . ARG A 1 118 ? 15.635 2.979 -27.305 1.00 94.94 118 ARG A O 1
ATOM 954 N N . SER A 1 119 ? 16.290 0.835 -27.148 1.00 93.94 119 SER A N 1
ATOM 955 C CA . SER A 1 119 ? 17.321 0.945 -28.189 1.00 93.94 119 SER A CA 1
ATOM 956 C C . SER A 1 119 ? 16.727 1.332 -29.544 1.00 93.94 119 SER A C 1
ATOM 958 O O . SER A 1 119 ? 17.263 2.219 -30.204 1.00 93.94 119 SER A O 1
ATOM 960 N N . ILE A 1 120 ? 15.585 0.746 -29.916 1.00 94.69 120 ILE A N 1
ATOM 961 C CA . ILE A 1 120 ? 14.856 1.109 -31.139 1.00 94.69 120 ILE A CA 1
ATOM 962 C C . ILE A 1 120 ? 14.398 2.570 -31.076 1.00 94.69 120 ILE A C 1
ATOM 964 O O . ILE A 1 120 ? 14.643 3.328 -32.012 1.00 94.69 120 ILE A O 1
ATOM 968 N N . GLN A 1 121 ? 13.790 2.995 -29.963 1.00 95.25 121 GLN A N 1
ATOM 969 C CA . GLN A 1 121 ? 13.346 4.381 -29.799 1.00 95.25 121 GLN A CA 1
ATOM 970 C C . GLN A 1 121 ? 14.517 5.365 -29.899 1.00 95.25 121 GLN A C 1
ATOM 972 O O . GLN A 1 121 ? 14.392 6.390 -30.563 1.00 95.25 121 GLN A O 1
ATOM 977 N N . THR A 1 122 ? 15.655 5.043 -29.280 1.00 95.56 122 THR A N 1
ATOM 978 C CA . THR A 1 122 ? 16.871 5.857 -29.340 1.00 95.56 122 THR A CA 1
ATOM 979 C C . THR A 1 122 ? 17.402 5.955 -30.770 1.00 95.56 122 THR A C 1
ATOM 981 O O . THR A 1 122 ? 17.682 7.058 -31.235 1.00 95.56 122 THR A O 1
ATOM 984 N N . ALA A 1 123 ? 17.475 4.840 -31.500 1.00 94.31 123 ALA A N 1
ATOM 985 C CA . ALA A 1 123 ? 17.911 4.836 -32.896 1.00 94.31 123 ALA A CA 1
ATOM 986 C C . ALA A 1 123 ? 16.997 5.694 -33.787 1.00 94.31 123 ALA A C 1
ATOM 988 O O . ALA A 1 123 ? 17.488 6.507 -34.570 1.00 94.31 123 ALA A O 1
ATOM 989 N N . LEU A 1 124 ? 15.676 5.582 -33.611 1.00 95.94 124 LEU A N 1
ATOM 990 C CA . LEU A 1 124 ? 14.709 6.416 -34.324 1.00 95.94 124 LEU A CA 1
ATOM 991 C C . LEU A 1 124 ? 14.902 7.896 -33.992 1.00 95.94 124 LEU A C 1
ATOM 993 O O . LEU A 1 124 ? 14.998 8.707 -34.903 1.00 95.94 124 LEU A O 1
ATOM 997 N N . THR A 1 125 ? 15.039 8.257 -32.712 1.00 96.56 125 THR A N 1
ATOM 998 C CA . THR A 1 125 ? 15.273 9.658 -32.328 1.00 96.56 125 THR A CA 1
ATOM 999 C C . THR A 1 125 ? 16.566 10.218 -32.909 1.00 96.56 125 THR A C 1
ATOM 1001 O O . THR A 1 125 ? 16.564 11.347 -33.388 1.00 96.56 125 THR A O 1
ATOM 1004 N N . ILE A 1 126 ? 17.646 9.428 -3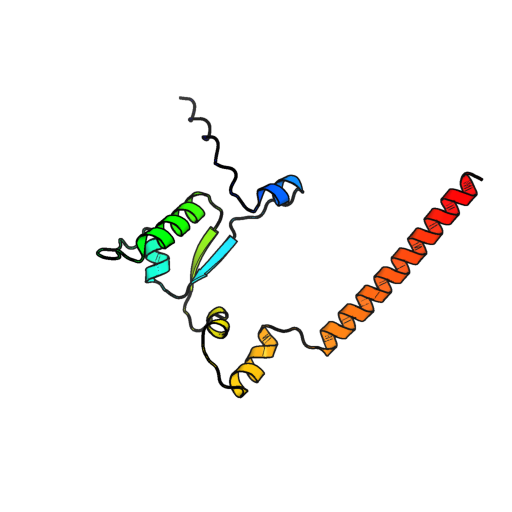2.928 1.00 96.06 126 ILE A N 1
ATOM 1005 C CA . ILE A 1 126 ? 18.922 9.833 -33.529 1.00 96.06 126 ILE A CA 1
ATOM 1006 C C . ILE A 1 126 ? 18.739 10.067 -35.031 1.00 96.06 126 ILE A C 1
ATOM 1008 O O . ILE A 1 126 ? 19.163 11.101 -35.540 1.00 96.06 126 ILE A O 1
ATOM 1012 N N . SER A 1 127 ? 18.047 9.161 -35.729 1.00 95.44 127 SER A N 1
ATOM 1013 C CA . SER A 1 127 ? 17.739 9.320 -37.153 1.00 95.44 127 SER A CA 1
ATOM 1014 C C . SER A 1 127 ? 16.925 10.586 -37.429 1.00 95.44 127 SER A C 1
ATOM 1016 O O . SER A 1 127 ? 17.211 11.301 -38.388 1.00 95.44 127 SER A O 1
ATOM 1018 N N . THR A 1 128 ? 15.922 10.886 -36.602 1.00 96.44 128 THR A N 1
ATOM 1019 C CA . THR A 1 128 ? 15.094 12.089 -36.754 1.00 96.44 128 THR A CA 1
ATOM 1020 C C . THR A 1 128 ? 15.908 13.364 -36.531 1.00 96.44 128 THR A C 1
ATOM 1022 O O . THR A 1 128 ? 15.763 14.321 -37.289 1.00 96.44 128 THR A O 1
ATOM 1025 N N . ILE A 1 129 ? 16.793 13.371 -35.528 1.00 95.38 129 ILE A N 1
ATOM 1026 C CA . ILE A 1 129 ? 17.702 14.495 -35.258 1.00 95.38 129 ILE A CA 1
ATOM 1027 C C . ILE A 1 129 ? 18.665 14.694 -36.433 1.00 95.38 129 ILE A C 1
ATOM 1029 O O . ILE A 1 129 ? 18.821 15.817 -36.904 1.00 95.38 129 ILE A O 1
ATOM 1033 N N . GLN A 1 130 ? 19.257 13.619 -36.959 1.00 94.44 130 GLN A N 1
ATOM 1034 C CA . GLN A 1 130 ? 20.165 13.699 -38.104 1.00 94.44 130 GLN A CA 1
ATOM 1035 C C . GLN A 1 130 ? 19.457 14.240 -39.354 1.00 94.44 130 GLN A C 1
ATOM 1037 O O . GLN A 1 130 ? 19.995 15.099 -40.048 1.00 94.44 130 GLN A O 1
ATOM 1042 N N . ALA A 1 131 ? 18.229 13.783 -39.620 1.00 92.75 131 ALA A N 1
ATOM 1043 C CA . ALA A 1 131 ? 17.418 14.288 -40.726 1.00 92.75 131 ALA A CA 1
ATOM 1044 C C . ALA A 1 131 ? 17.071 15.777 -40.562 1.00 92.75 131 ALA A C 1
ATOM 1046 O O . ALA A 1 131 ? 17.048 16.513 -41.547 1.00 92.75 131 ALA A O 1
ATOM 1047 N N . HIS A 1 132 ? 16.830 16.233 -39.329 1.00 94.38 132 HIS A N 1
ATOM 1048 C CA . HIS A 1 132 ? 16.611 17.647 -39.035 1.00 94.38 132 HIS A CA 1
ATOM 1049 C C . HIS A 1 132 ? 17.870 18.483 -39.295 1.00 94.38 132 HIS A C 1
ATOM 1051 O O . HIS A 1 132 ? 17.782 19.495 -39.984 1.00 94.38 132 HIS A O 1
ATOM 1057 N N . ILE A 1 133 ? 19.038 18.034 -38.823 1.00 95.00 133 ILE A N 1
ATOM 1058 C CA . ILE A 1 133 ? 20.325 18.704 -39.071 1.00 95.00 133 ILE A CA 1
ATOM 1059 C C . ILE A 1 133 ? 20.580 18.830 -40.577 1.00 95.00 133 ILE A C 1
ATOM 1061 O O . ILE A 1 133 ? 20.833 19.927 -41.058 1.00 95.00 133 ILE A O 1
ATOM 1065 N N . ASN A 1 134 ? 20.420 17.741 -41.334 1.00 93.44 134 ASN A N 1
ATOM 1066 C CA . ASN A 1 134 ? 20.653 17.729 -42.782 1.00 93.44 134 ASN A CA 1
ATOM 1067 C C . ASN A 1 134 ? 19.692 18.636 -43.576 1.00 93.44 134 ASN A C 1
ATOM 1069 O O . ASN A 1 134 ? 19.988 18.973 -44.714 1.00 93.44 134 ASN A O 1
ATOM 1073 N N . LYS A 1 135 ? 18.527 18.994 -43.018 1.00 90.62 135 LYS A N 1
ATOM 1074 C CA . LYS A 1 135 ? 17.558 19.906 -43.651 1.00 90.62 135 LYS A CA 1
ATOM 1075 C C . LYS A 1 135 ? 17.900 21.386 -43.419 1.00 90.62 135 LYS A C 1
ATOM 1077 O O . LYS A 1 135 ? 17.413 22.238 -44.157 1.00 90.62 135 LYS A O 1
ATOM 1082 N N . HIS A 1 136 ? 18.663 21.683 -42.367 1.00 83.56 136 HIS A N 1
ATOM 1083 C CA . HIS A 1 136 ? 19.044 23.039 -41.957 1.00 83.56 136 HIS A CA 1
ATOM 1084 C C . HIS A 1 136 ? 20.529 23.362 -42.197 1.00 83.56 136 HIS A C 1
ATOM 1086 O O . HIS A 1 136 ? 20.949 24.478 -41.894 1.00 83.56 136 HIS A O 1
ATOM 1092 N N . ALA A 1 137 ? 21.295 22.400 -42.713 1.00 70.12 137 ALA A N 1
ATOM 1093 C CA . ALA A 1 137 ? 22.633 22.579 -43.271 1.00 70.12 137 ALA A CA 1
ATOM 1094 C C . ALA A 1 137 ? 22.536 22.887 -44.770 1.00 70.12 137 ALA A C 1
ATOM 1096 O O . ALA A 1 137 ? 23.361 23.697 -45.244 1.00 70.12 137 ALA A O 1
#

Mean predicted aligned error: 11.05 Å

Foldseek 3Di:
DDDDDPDPPPPDQPCPVVVVVVRDDFAAEDEDQDPVLLCLLVVVDDDDDDPPCPPVSVVSNVCVVVRNHDYDYDHCVPPPVVVVVDDDDPVVCVVCVVVPDPPPVVVVVVVVVVVVVVVVVVVVVVVVVVVVVVVVD

Sequence (137 aa):
LQAPSPSPQCPTTSGKALEELGHKQPPTPIQTDNSTAAGIINNTVQPKQTKAMDMRFHWLRDRKLRDQLRFYWRPGTLNYADYMTKHHAPTHHRNVRGEFLTPQKQLLALRAAKLAKRSIQTALTISTIQAHINKHA

Radius of gyration: 25.07 Å; Cα contacts (8 Å, |Δi|>4): 73; chains: 1; bounding box: 52×54×71 Å

pLDDT: mean 84.32, std 14.56, range [41.38, 96.56]